Protein AF-A0A376LBD1-F1 (afdb_monomer_lite)

InterPro domains:
  IPR007696 DNA mismatch repair protein MutS, core [PF05192] (2-80)
  IPR036187 DNA mismatch repair protein MutS, core domain superfamily [SSF48334] (2-82)

Sequence (115 aa):
MRDTRVLLERQQTIGALQDFTAELQPVLRQVGDLERILARLALRTARPRDLARMRHAFQQLPELRALLENVDSAPVQALREKNGRVCRAARSAGASNHRHTASAGTRRWCYRTGL

Structure (mmCIF, N/CA/C/O backbone):
data_AF-A0A376LBD1-F1
#
_entry.id   AF-A0A376LBD1-F1
#
loop_
_atom_site.group_PDB
_atom_site.id
_atom_site.type_symbol
_atom_site.label_atom_id
_atom_site.label_alt_id
_atom_site.label_comp_id
_atom_site.label_asym_id
_atom_site.label_entity_id
_atom_site.label_seq_id
_atom_site.pdbx_PDB_ins_code
_atom_site.Cartn_x
_atom_site.Cartn_y
_atom_site.Cartn_z
_atom_site.occupancy
_atom_site.B_iso_or_equiv
_atom_site.auth_seq_id
_atom_site.auth_comp_id
_atom_site.auth_asym_id
_atom_site.auth_atom_id
_atom_site.pdbx_PDB_model_num
ATOM 1 N N . MET A 1 1 ? -12.835 18.653 -4.361 1.00 60.53 1 MET A N 1
ATOM 2 C CA . MET A 1 1 ? -13.652 17.422 -4.472 1.00 60.53 1 MET A CA 1
ATOM 3 C C . MET A 1 1 ? -15.074 17.761 -4.066 1.00 60.53 1 MET A C 1
ATOM 5 O O . MET A 1 1 ? -15.219 18.456 -3.075 1.00 60.53 1 MET A O 1
ATOM 9 N N . ARG A 1 2 ? -16.089 17.337 -4.828 1.00 81.94 2 ARG A N 1
ATOM 10 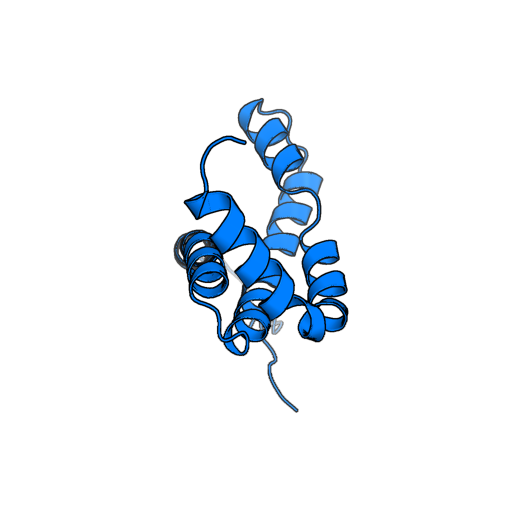C CA . ARG A 1 2 ? -17.513 17.613 -4.536 1.00 81.94 2 ARG A CA 1
ATOM 11 C C . ARG A 1 2 ? -18.290 16.378 -4.058 1.00 81.94 2 ARG A C 1
ATOM 13 O O . ARG A 1 2 ? -19.471 16.486 -3.773 1.00 81.94 2 ARG A O 1
ATOM 20 N N . ASP A 1 3 ? -17.628 15.225 -3.983 1.00 88.50 3 ASP A N 1
ATOM 21 C CA . ASP A 1 3 ? -18.243 13.979 -3.536 1.00 88.50 3 ASP A CA 1
ATOM 22 C C . ASP A 1 3 ? -18.047 13.802 -2.027 1.00 88.50 3 ASP A C 1
ATOM 24 O O . ASP A 1 3 ? -16.940 13.533 -1.547 1.00 88.50 3 ASP A O 1
ATOM 28 N N . THR A 1 4 ? -19.132 13.979 -1.278 1.00 89.31 4 THR A N 1
ATOM 29 C CA . THR A 1 4 ? -19.152 13.866 0.183 1.00 89.31 4 THR A CA 1
ATOM 30 C C . THR A 1 4 ? -18.847 12.446 0.661 1.00 89.31 4 THR A C 1
ATOM 32 O O . THR A 1 4 ? -18.275 12.278 1.736 1.00 89.31 4 THR A O 1
ATOM 35 N N . ARG A 1 5 ? -19.161 11.417 -0.140 1.00 88.81 5 ARG A N 1
ATOM 36 C CA . ARG A 1 5 ? -18.894 10.014 0.217 1.00 88.81 5 ARG A CA 1
ATOM 37 C C . ARG A 1 5 ? -17.395 9.752 0.262 1.00 88.81 5 ARG A C 1
ATOM 39 O O . ARG A 1 5 ? -16.892 9.216 1.243 1.00 88.81 5 ARG A O 1
ATOM 46 N N . VAL A 1 6 ? -16.669 10.238 -0.745 1.00 89.62 6 VAL A N 1
ATOM 47 C CA . VAL A 1 6 ? -15.204 10.116 -0.807 1.00 89.62 6 VAL A CA 1
ATOM 48 C C . VAL A 1 6 ? -14.528 10.864 0.346 1.00 89.62 6 VAL A C 1
ATOM 50 O O . VAL A 1 6 ? -13.501 10.422 0.859 1.00 89.62 6 VAL A O 1
ATOM 53 N N . LEU A 1 7 ? -15.090 11.997 0.778 1.00 90.69 7 LEU A N 1
ATOM 54 C CA . LEU A 1 7 ? -14.573 12.735 1.933 1.00 90.69 7 LEU A CA 1
ATOM 55 C C . LEU A 1 7 ? -14.745 11.949 3.239 1.00 90.69 7 LEU A C 1
ATOM 57 O O . LEU A 1 7 ? -13.798 11.880 4.022 1.00 90.69 7 LEU A O 1
ATOM 61 N N . LEU A 1 8 ? -15.908 11.329 3.446 1.00 90.75 8 LEU A N 1
ATOM 62 C CA . LEU A 1 8 ? -16.174 10.493 4.620 1.00 90.75 8 LEU A CA 1
ATOM 63 C C . LEU A 1 8 ? -15.263 9.261 4.657 1.00 90.75 8 LEU A C 1
ATOM 65 O O . LEU A 1 8 ? -14.632 9.007 5.680 1.00 90.75 8 LEU A O 1
ATOM 69 N N . GLU A 1 9 ? -15.110 8.555 3.533 1.00 90.19 9 GLU A N 1
ATOM 70 C CA . GLU A 1 9 ? -14.206 7.401 3.433 1.00 90.19 9 GLU A CA 1
ATOM 71 C C . GLU A 1 9 ? -12.760 7.779 3.778 1.00 90.19 9 GLU A C 1
ATOM 73 O O . GLU A 1 9 ? -12.068 7.043 4.485 1.00 90.19 9 GLU A O 1
ATOM 78 N N . ARG A 1 10 ? -12.296 8.953 3.329 1.00 90.00 10 ARG A N 1
ATOM 79 C CA . ARG A 1 10 ? -10.958 9.461 3.663 1.00 90.00 10 ARG A CA 1
ATOM 80 C C . ARG A 1 10 ? -10.810 9.755 5.148 1.00 90.00 10 ARG A C 1
ATOM 82 O O . ARG A 1 10 ? -9.798 9.373 5.721 1.00 90.00 10 ARG A O 1
ATOM 89 N N . GLN A 1 11 ? -11.790 10.408 5.770 1.00 90.94 11 GLN A N 1
ATOM 90 C CA . GLN A 1 11 ? -11.742 10.712 7.205 1.00 90.94 11 GLN A CA 1
ATOM 91 C C . GLN A 1 11 ? -11.731 9.432 8.046 1.00 90.94 11 GLN A C 1
ATOM 93 O O . GLN A 1 11 ? -10.898 9.303 8.939 1.00 90.94 11 GLN A O 1
ATOM 98 N N . GLN A 1 12 ? -12.574 8.456 7.701 1.00 89.44 12 GLN A N 1
ATOM 99 C CA . GLN A 1 12 ? -12.599 7.140 8.348 1.00 89.44 12 GLN A CA 1
ATOM 100 C C . GLN A 1 12 ? -11.274 6.390 8.174 1.00 89.44 12 GLN A C 1
ATOM 102 O O . GLN A 1 12 ? -10.772 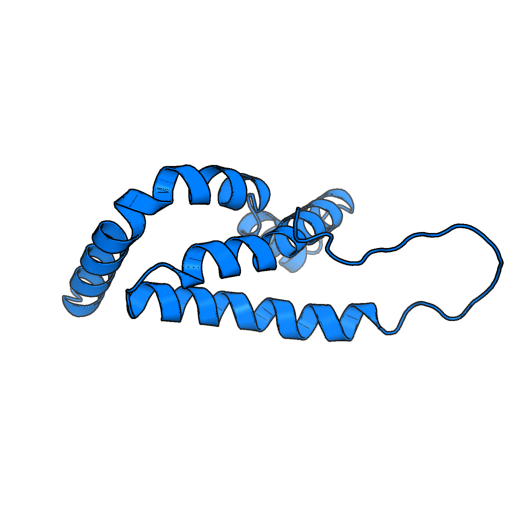5.784 9.116 1.00 89.44 12 GLN A O 1
ATOM 107 N N . THR A 1 13 ? -10.680 6.460 6.980 1.00 90.81 13 THR A N 1
ATOM 108 C CA . THR A 1 13 ? -9.368 5.862 6.698 1.00 90.81 13 THR A CA 1
ATOM 109 C C . THR A 1 13 ? -8.265 6.524 7.522 1.00 90.81 13 THR A C 1
ATOM 111 O O . THR A 1 13 ? -7.436 5.832 8.098 1.00 90.81 13 THR A O 1
ATOM 114 N N . ILE A 1 14 ? -8.252 7.859 7.593 1.00 90.88 14 ILE A N 1
ATOM 115 C CA . ILE A 1 14 ? -7.252 8.610 8.361 1.00 90.88 14 ILE A CA 1
ATOM 116 C C . ILE A 1 14 ? -7.370 8.276 9.847 1.00 90.88 14 ILE A C 1
ATOM 118 O O . ILE A 1 14 ? -6.359 7.941 10.451 1.00 90.88 14 ILE A O 1
ATOM 122 N N . GLY A 1 15 ? -8.579 8.321 10.415 1.00 90.62 15 GLY A N 1
ATOM 123 C CA . GLY A 1 15 ? -8.802 7.995 11.825 1.00 90.62 15 GLY A CA 1
ATOM 124 C C . GLY A 1 15 ? -8.363 6.572 12.166 1.00 90.62 15 GLY A C 1
ATOM 125 O O . GLY A 1 15 ? -7.623 6.375 13.119 1.00 90.62 15 GLY A O 1
ATOM 126 N N . ALA A 1 16 ? -8.723 5.592 11.333 1.00 89.81 16 ALA A N 1
ATOM 127 C CA . ALA A 1 16 ? -8.377 4.193 11.575 1.00 89.81 16 ALA A CA 1
ATOM 128 C C . ALA A 1 16 ? -6.878 3.876 11.422 1.00 89.81 16 ALA A C 1
ATOM 130 O O . ALA A 1 16 ? -6.403 2.904 11.996 1.00 89.81 16 ALA A O 1
ATOM 131 N N . LEU A 1 17 ? -6.124 4.655 10.636 1.00 89.19 17 LEU A N 1
ATOM 132 C CA . LEU A 1 17 ? -4.698 4.410 10.380 1.00 89.19 17 LEU A CA 1
ATOM 133 C C . LEU A 1 17 ? -3.751 5.213 11.284 1.00 89.19 17 LEU A C 1
ATOM 135 O O . LEU A 1 17 ? -2.537 5.003 11.209 1.00 89.19 17 LEU A O 1
ATOM 139 N N . GLN A 1 18 ? -4.262 6.125 12.118 1.00 90.31 18 GLN A N 1
ATOM 140 C CA . GLN A 1 18 ? -3.429 6.970 12.985 1.00 90.31 18 GLN A CA 1
ATOM 141 C C . GLN A 1 18 ? -2.516 6.131 13.886 1.00 90.31 18 GLN A C 1
ATOM 143 O O . GLN A 1 18 ? -1.298 6.316 13.846 1.00 90.31 18 GLN A O 1
ATOM 148 N N . ASP A 1 19 ? -3.075 5.139 14.576 1.00 87.81 19 ASP A N 1
ATOM 149 C CA . ASP A 1 19 ? -2.328 4.304 15.525 1.00 87.81 19 ASP A CA 1
ATOM 150 C C . ASP A 1 19 ? -1.336 3.350 14.837 1.00 87.81 19 ASP A C 1
ATOM 152 O O . ASP A 1 19 ? -0.297 3.006 15.391 1.00 87.81 19 ASP A O 1
ATOM 156 N N . PHE A 1 20 ? -1.591 2.995 13.575 1.00 87.56 20 PHE A N 1
ATOM 157 C CA . PHE A 1 20 ? -0.761 2.069 12.794 1.00 87.56 20 PHE A CA 1
ATOM 158 C C . PHE A 1 20 ? 0.321 2.776 11.965 1.00 87.56 20 PHE A C 1
ATOM 160 O O . PHE A 1 20 ? 1.115 2.131 11.276 1.00 87.56 20 PHE A O 1
ATOM 167 N N . THR A 1 21 ? 0.376 4.112 11.995 1.00 87.69 21 THR A N 1
ATOM 168 C CA . THR A 1 21 ? 1.258 4.898 11.118 1.00 87.69 21 THR A CA 1
ATOM 169 C C . THR A 1 21 ? 2.740 4.587 11.348 1.00 87.69 21 THR A C 1
ATOM 171 O O . THR A 1 21 ? 3.506 4.521 10.382 1.00 87.69 21 THR A O 1
ATOM 174 N N . ALA A 1 22 ? 3.152 4.374 12.601 1.00 89.25 22 ALA A N 1
ATOM 175 C CA . ALA A 1 22 ? 4.542 4.078 12.950 1.00 89.25 22 ALA A CA 1
ATOM 176 C C . ALA A 1 22 ? 5.023 2.736 12.367 1.00 89.25 22 ALA A C 1
ATOM 178 O O . ALA A 1 22 ? 6.160 2.638 11.907 1.00 89.25 22 ALA A O 1
ATOM 179 N N . GLU A 1 23 ? 4.143 1.736 12.325 1.00 88.25 23 GLU A N 1
ATOM 180 C CA . GLU A 1 23 ? 4.427 0.395 11.801 1.00 88.25 23 GLU A CA 1
ATOM 181 C C . GLU A 1 23 ? 4.288 0.331 10.274 1.00 88.25 23 GLU A C 1
ATOM 183 O O . GLU A 1 23 ? 5.072 -0.325 9.589 1.00 88.25 23 GLU A O 1
ATOM 188 N N . LEU A 1 24 ? 3.330 1.070 9.706 1.00 86.69 24 LEU A N 1
ATOM 189 C CA . LEU A 1 24 ? 3.071 1.083 8.265 1.00 86.69 24 LEU A CA 1
ATOM 190 C C . LEU A 1 24 ? 4.115 1.877 7.471 1.00 86.69 24 LEU A C 1
ATOM 192 O O . LEU A 1 24 ? 4.485 1.473 6.366 1.00 86.69 24 LEU A O 1
ATOM 196 N N . GLN A 1 25 ? 4.605 3.004 8.000 1.00 88.31 25 GLN A N 1
ATOM 197 C CA . GLN A 1 25 ? 5.584 3.850 7.306 1.00 88.31 25 GLN A CA 1
ATOM 198 C C . GLN A 1 25 ? 6.843 3.112 6.816 1.00 88.31 25 GLN A C 1
ATOM 200 O O . GLN A 1 25 ? 7.198 3.298 5.645 1.00 88.31 25 GLN A O 1
ATOM 205 N N . PRO A 1 26 ? 7.553 2.309 7.635 1.00 89.00 26 PRO A N 1
ATOM 206 C CA . PRO A 1 26 ? 8.757 1.621 7.175 1.00 89.00 26 PRO A CA 1
ATOM 207 C C . PRO A 1 26 ? 8.455 0.629 6.047 1.00 89.00 26 PRO A C 1
ATOM 209 O O . PRO A 1 26 ? 9.172 0.630 5.047 1.00 89.00 26 PRO A O 1
ATOM 212 N N . VAL A 1 27 ? 7.366 -0.139 6.146 1.00 86.88 27 VAL A N 1
ATOM 213 C CA . VAL A 1 27 ? 6.963 -1.108 5.112 1.00 86.88 27 VAL A CA 1
ATOM 214 C C . VAL A 1 27 ? 6.589 -0.396 3.807 1.00 86.88 27 VAL A C 1
ATOM 216 O O . VAL A 1 27 ? 7.059 -0.770 2.731 1.00 86.88 27 VAL A O 1
ATOM 219 N N . LEU A 1 28 ? 5.820 0.696 3.882 1.00 85.94 28 LEU A N 1
ATOM 220 C CA . LEU A 1 28 ? 5.451 1.502 2.712 1.00 85.94 28 LEU A CA 1
ATOM 221 C C . LEU A 1 28 ? 6.668 2.152 2.037 1.00 85.94 28 LEU A C 1
ATOM 223 O O . LEU A 1 28 ? 6.722 2.234 0.808 1.00 85.94 28 LEU A O 1
ATOM 227 N N . ARG A 1 29 ? 7.690 2.557 2.803 1.00 86.50 29 ARG A N 1
ATOM 228 C CA . ARG A 1 29 ? 8.954 3.055 2.234 1.00 86.50 29 ARG A CA 1
ATOM 229 C C . ARG A 1 29 ? 9.701 1.985 1.437 1.00 86.50 29 ARG A C 1
ATOM 231 O O . ARG A 1 29 ? 10.308 2.325 0.424 1.00 86.50 29 ARG A O 1
ATOM 238 N N . GLN A 1 30 ? 9.644 0.719 1.856 1.00 84.31 30 GLN A N 1
ATOM 239 C CA . GLN A 1 30 ? 10.278 -0.393 1.133 1.00 84.31 30 GLN A CA 1
ATOM 240 C C . GLN A 1 30 ? 9.563 -0.728 -0.186 1.00 84.31 30 GLN A C 1
ATOM 242 O O . GLN A 1 30 ? 10.211 -1.144 -1.148 1.00 84.31 30 GLN A O 1
ATOM 247 N N . VAL A 1 31 ? 8.243 -0.508 -0.266 1.00 84.56 31 VAL A N 1
ATOM 248 C CA . VAL A 1 31 ? 7.488 -0.608 -1.530 1.00 84.56 31 VAL A CA 1
ATOM 249 C C . VAL A 1 31 ? 8.004 0.426 -2.540 1.00 84.56 31 VAL A C 1
ATOM 251 O O . VAL A 1 31 ? 8.195 0.118 -3.718 1.00 84.56 31 VAL A O 1
ATOM 254 N N . GLY A 1 32 ? 8.313 1.634 -2.065 1.00 80.06 32 GLY A N 1
ATOM 255 C CA . GLY A 1 32 ? 8.917 2.689 -2.867 1.00 80.06 32 GLY A CA 1
ATOM 256 C C . GLY A 1 32 ? 8.039 3.149 -4.036 1.00 80.06 32 GLY A C 1
ATOM 257 O O . GLY A 1 32 ? 6.822 2.982 -4.055 1.00 80.06 32 GLY A O 1
ATOM 258 N N . ASP A 1 33 ? 8.679 3.760 -5.031 1.00 83.50 33 ASP A N 1
ATOM 259 C CA . ASP A 1 33 ? 8.001 4.397 -6.162 1.00 83.50 33 ASP A CA 1
ATOM 260 C C . ASP A 1 33 ? 7.700 3.396 -7.293 1.00 83.50 33 ASP A C 1
ATOM 262 O O . ASP A 1 33 ? 8.401 3.323 -8.310 1.00 83.50 33 ASP A O 1
ATOM 266 N N . LEU A 1 34 ? 6.676 2.566 -7.077 1.00 85.50 34 LEU A N 1
ATOM 267 C CA . LEU A 1 34 ? 6.185 1.607 -8.070 1.00 85.50 34 LEU A CA 1
ATOM 268 C C . LEU A 1 34 ? 5.551 2.293 -9.282 1.00 85.50 34 LEU A C 1
ATOM 270 O O . LEU A 1 34 ? 5.685 1.795 -10.399 1.00 85.50 34 LEU A O 1
ATOM 274 N N . GLU A 1 35 ? 4.896 3.435 -9.086 1.00 85.12 35 GLU A N 1
ATOM 275 C CA . GLU A 1 35 ? 4.196 4.152 -10.152 1.00 85.12 35 GLU A CA 1
ATOM 276 C C . GLU A 1 35 ? 5.167 4.591 -11.254 1.00 85.12 35 GLU A C 1
ATOM 278 O O . GLU A 1 35 ? 4.948 4.303 -12.433 1.00 85.12 35 GLU A O 1
ATOM 283 N N . ARG A 1 36 ? 6.322 5.166 -10.889 1.00 87.69 36 ARG A N 1
ATOM 284 C CA . ARG A 1 36 ? 7.350 5.531 -11.878 1.00 87.69 36 ARG A CA 1
ATOM 285 C C . ARG A 1 36 ? 7.980 4.326 -12.559 1.00 87.69 36 ARG A C 1
ATOM 287 O O . ARG A 1 36 ? 8.400 4.438 -13.711 1.00 87.69 36 ARG A O 1
ATOM 294 N N . ILE A 1 37 ? 8.090 3.193 -11.867 1.00 87.44 37 ILE A N 1
ATOM 295 C CA . ILE A 1 37 ? 8.584 1.958 -12.483 1.00 87.44 37 ILE A CA 1
ATOM 296 C C . ILE A 1 37 ? 7.578 1.454 -13.525 1.00 87.44 37 ILE A C 1
ATOM 298 O O . ILE A 1 37 ? 7.983 1.115 -14.636 1.00 87.44 37 ILE A O 1
ATOM 302 N N . LEU A 1 38 ? 6.282 1.447 -13.199 1.00 86.00 38 LEU A N 1
ATOM 303 C CA . LEU A 1 38 ? 5.216 1.056 -14.123 1.00 86.00 38 LEU A CA 1
ATOM 304 C C . LEU A 1 38 ? 5.146 1.994 -15.334 1.00 86.00 38 LEU A C 1
ATOM 306 O O . LEU A 1 38 ? 5.020 1.515 -16.458 1.00 86.00 38 LEU A O 1
ATOM 310 N N . ALA A 1 39 ? 5.334 3.301 -15.138 1.00 89.56 39 ALA A N 1
ATOM 311 C CA . ALA A 1 39 ? 5.426 4.261 -16.236 1.00 89.56 39 ALA A CA 1
ATOM 312 C C . ALA A 1 39 ? 6.607 3.953 -17.176 1.00 89.56 39 ALA A C 1
ATOM 314 O O . ALA A 1 39 ? 6.443 3.908 -18.395 1.00 89.56 39 ALA A O 1
ATOM 315 N N . ARG A 1 40 ? 7.798 3.663 -16.628 1.00 90.44 40 ARG A N 1
ATOM 316 C CA . ARG A 1 40 ? 8.964 3.253 -17.436 1.00 90.44 40 ARG A CA 1
ATOM 317 C C . ARG A 1 40 ? 8.747 1.919 -18.148 1.00 90.44 40 ARG A C 1
ATOM 319 O O . ARG A 1 40 ? 9.218 1.749 -19.270 1.00 90.44 40 ARG A O 1
ATOM 326 N N . LEU A 1 41 ? 8.032 0.984 -17.523 1.00 89.19 41 LEU A N 1
ATOM 327 C CA . LEU A 1 41 ? 7.663 -0.291 -18.137 1.00 89.19 41 LEU A CA 1
ATOM 328 C C . LEU A 1 41 ? 6.733 -0.073 -19.340 1.00 89.19 41 LEU A C 1
ATOM 330 O O . LEU A 1 41 ? 6.981 -0.629 -20.407 1.00 89.19 41 LEU A O 1
ATOM 334 N N . ALA A 1 42 ? 5.710 0.774 -19.188 1.00 89.88 42 ALA A N 1
ATOM 335 C CA . ALA A 1 42 ? 4.771 1.117 -20.255 1.00 89.88 42 ALA A CA 1
ATOM 336 C C . ALA A 1 42 ? 5.476 1.766 -21.457 1.00 89.88 42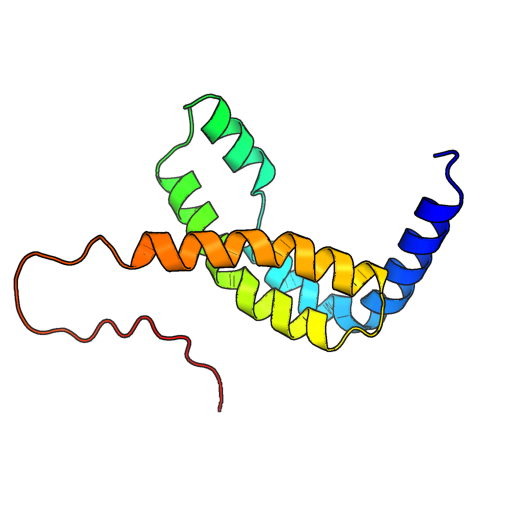 ALA A C 1
ATOM 338 O O . ALA A 1 42 ? 5.161 1.461 -22.604 1.00 89.88 42 ALA A O 1
ATOM 339 N N . LEU A 1 43 ? 6.494 2.590 -21.190 1.00 93.19 43 LEU A N 1
ATOM 340 C CA . LEU A 1 43 ? 7.346 3.206 -22.211 1.00 93.19 43 LEU A CA 1
ATOM 341 C C . LEU A 1 43 ? 8.472 2.288 -22.719 1.00 93.19 43 LEU A C 1
ATOM 343 O O . LEU A 1 43 ? 9.275 2.720 -23.540 1.00 93.19 43 LEU A O 1
ATOM 347 N N . ARG A 1 44 ? 8.568 1.041 -22.235 1.00 88.50 44 ARG A N 1
ATOM 348 C CA . ARG A 1 44 ? 9.637 0.073 -22.561 1.00 88.50 44 ARG A CA 1
ATOM 349 C C . ARG A 1 44 ? 11.064 0.576 -22.278 1.00 88.50 44 ARG A C 1
ATOM 351 O O . ARG A 1 44 ? 12.021 0.088 -22.866 1.00 88.50 44 ARG A O 1
ATOM 358 N N . THR A 1 45 ? 11.223 1.513 -21.344 1.00 91.19 45 THR A N 1
ATOM 359 C CA . THR A 1 45 ? 12.522 2.078 -20.920 1.00 91.19 45 THR A CA 1
ATOM 360 C C . THR A 1 45 ? 12.956 1.608 -19.528 1.00 91.19 45 THR A C 1
ATOM 362 O O . THR A 1 45 ? 13.945 2.096 -18.974 1.00 91.19 45 THR A O 1
ATOM 365 N N . ALA A 1 46 ? 12.218 0.664 -18.936 1.00 87.69 46 ALA A N 1
ATOM 366 C CA . ALA A 1 46 ? 12.531 0.093 -17.633 1.00 87.69 46 ALA A CA 1
ATOM 367 C C . ALA A 1 46 ? 13.911 -0.583 -17.628 1.00 87.69 46 ALA A C 1
ATOM 369 O O . ALA A 1 46 ? 14.225 -1.422 -18.471 1.00 87.69 46 ALA A O 1
ATOM 370 N N . ARG A 1 47 ? 14.735 -0.234 -16.635 1.00 89.94 47 ARG A N 1
ATOM 371 C CA . ARG A 1 47 ? 16.059 -0.839 -16.444 1.00 89.94 47 ARG A CA 1
ATOM 372 C C . ARG A 1 47 ? 15.935 -2.135 -15.628 1.00 89.94 47 ARG A C 1
ATOM 374 O O . ARG A 1 47 ? 15.035 -2.237 -14.797 1.00 89.94 47 ARG A O 1
ATOM 381 N N . PRO A 1 48 ? 16.882 -3.090 -15.723 1.00 86.81 48 PRO A N 1
ATOM 382 C CA . PRO A 1 48 ? 16.870 -4.303 -14.891 1.00 86.81 48 PRO A CA 1
ATOM 383 C C . PRO A 1 48 ? 16.769 -4.026 -13.379 1.00 86.81 48 PRO A C 1
ATOM 385 O O . PRO A 1 48 ? 16.114 -4.759 -12.638 1.00 86.81 48 PRO A O 1
ATOM 388 N N . ARG A 1 49 ? 17.354 -2.912 -12.912 1.00 87.75 49 ARG A N 1
ATOM 389 C CA . ARG A 1 49 ? 17.244 -2.453 -11.518 1.00 87.75 49 ARG A CA 1
ATOM 390 C C . ARG A 1 49 ? 15.820 -2.044 -11.126 1.00 87.75 49 ARG A C 1
ATOM 392 O O . ARG A 1 49 ? 15.442 -2.239 -9.973 1.00 87.75 49 ARG A O 1
ATOM 399 N N . ASP A 1 50 ? 15.039 -1.496 -12.055 1.00 90.31 50 ASP A N 1
ATOM 400 C CA . ASP A 1 50 ? 13.636 -1.149 -11.811 1.00 90.31 50 ASP A CA 1
ATOM 401 C C . ASP A 1 50 ? 12.806 -2.417 -11.558 1.00 90.31 50 ASP A C 1
ATOM 403 O O . ASP A 1 50 ? 12.020 -2.459 -10.615 1.00 90.31 50 ASP A O 1
ATOM 407 N N . LEU A 1 51 ? 13.051 -3.486 -12.325 1.00 86.12 51 LEU A N 1
ATOM 408 C CA . LEU A 1 51 ? 12.409 -4.790 -12.118 1.00 86.12 51 LEU A CA 1
ATOM 409 C C . LEU A 1 51 ? 12.821 -5.428 -10.785 1.00 86.12 51 LEU A C 1
ATOM 411 O O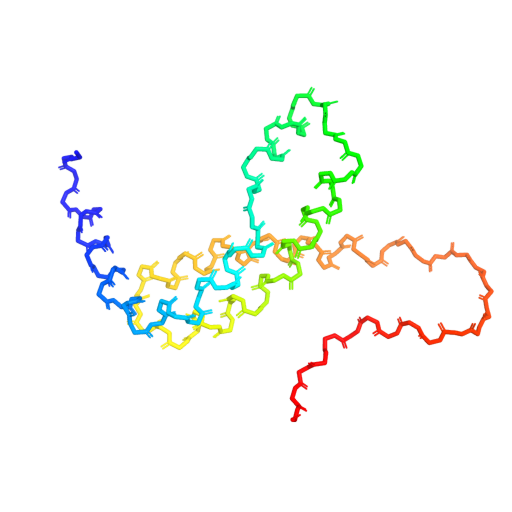 . LEU A 1 51 ? 11.979 -5.970 -10.071 1.00 86.12 51 LEU A O 1
ATOM 415 N N . ALA A 1 52 ? 14.100 -5.326 -10.410 1.00 88.94 52 ALA A N 1
ATOM 416 C CA . ALA A 1 52 ? 14.566 -5.792 -9.106 1.00 88.94 52 ALA A CA 1
ATOM 417 C C . ALA A 1 52 ? 13.872 -5.039 -7.958 1.00 88.94 52 ALA A C 1
ATOM 419 O O . ALA A 1 52 ? 13.429 -5.664 -6.996 1.00 88.94 52 ALA A O 1
ATOM 420 N N . ARG A 1 53 ? 13.717 -3.714 -8.080 1.00 87.25 53 ARG A N 1
ATOM 421 C CA . ARG A 1 53 ? 12.993 -2.889 -7.103 1.00 87.25 53 ARG A CA 1
ATOM 422 C C . ARG A 1 53 ? 11.503 -3.234 -7.058 1.00 87.25 53 ARG A C 1
ATOM 424 O O . ARG A 1 53 ? 10.968 -3.372 -5.966 1.00 87.25 53 ARG A O 1
ATOM 431 N N . MET A 1 54 ? 10.859 -3.459 -8.204 1.00 88.19 54 MET A N 1
ATOM 432 C CA . MET A 1 54 ? 9.469 -3.928 -8.258 1.00 88.19 54 MET A CA 1
ATOM 433 C C . MET A 1 54 ? 9.303 -5.280 -7.547 1.00 88.19 54 MET A C 1
ATOM 435 O O . MET A 1 54 ? 8.38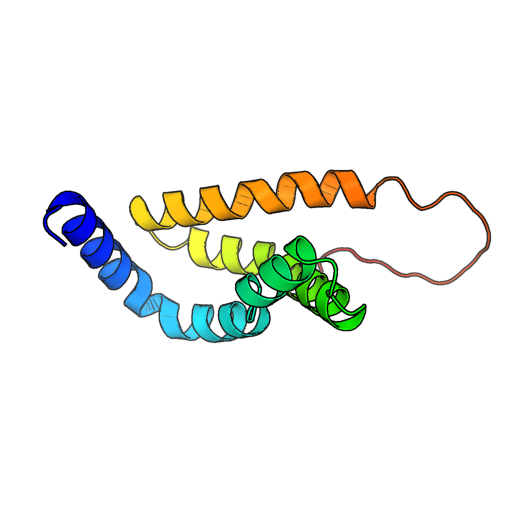3 -5.453 -6.751 1.00 88.19 54 MET A O 1
ATOM 439 N N . ARG A 1 55 ? 10.224 -6.225 -7.769 1.00 86.38 55 ARG A N 1
ATOM 440 C CA . ARG A 1 55 ? 10.235 -7.510 -7.054 1.00 86.38 55 ARG A CA 1
ATOM 441 C C . ARG A 1 55 ? 10.364 -7.313 -5.543 1.00 86.38 55 ARG A C 1
ATOM 443 O O . ARG A 1 55 ? 9.619 -7.944 -4.801 1.00 86.38 55 ARG A O 1
ATOM 450 N N . HIS A 1 56 ? 11.282 -6.456 -5.092 1.00 86.62 56 HIS A N 1
ATOM 451 C CA . HIS A 1 56 ? 11.444 -6.153 -3.666 1.00 86.62 56 HIS A CA 1
ATOM 452 C C . HIS A 1 56 ? 10.179 -5.540 -3.065 1.00 86.62 56 HIS A C 1
ATOM 454 O O . HIS A 1 56 ? 9.737 -5.992 -2.014 1.00 86.62 56 HIS A O 1
ATOM 460 N N . ALA A 1 57 ? 9.541 -4.607 -3.769 1.00 87.81 57 ALA A N 1
ATOM 461 C CA . ALA A 1 57 ? 8.279 -4.012 -3.353 1.00 87.81 57 ALA A CA 1
ATOM 462 C C . ALA A 1 57 ? 7.162 -5.060 -3.203 1.00 87.81 57 ALA A C 1
ATOM 464 O O . ALA A 1 57 ? 6.452 -5.082 -2.200 1.00 87.81 57 ALA A O 1
ATOM 465 N N . PHE A 1 58 ? 7.047 -5.994 -4.154 1.00 85.56 58 PHE A N 1
ATOM 466 C CA . PHE A 1 58 ? 6.067 -7.082 -4.075 1.00 85.56 58 PHE A CA 1
ATOM 467 C C . PHE A 1 58 ? 6.326 -8.068 -2.932 1.00 85.56 58 PHE A C 1
ATOM 469 O O . PHE A 1 58 ? 5.376 -8.672 -2.435 1.00 85.56 58 PHE A O 1
ATOM 476 N N . GLN A 1 59 ? 7.574 -8.212 -2.479 1.00 86.88 59 GLN A N 1
ATOM 477 C CA . GLN A 1 59 ? 7.906 -9.033 -1.309 1.00 86.88 59 GLN A CA 1
ATOM 478 C C . GLN A 1 59 ? 7.394 -8.431 0.005 1.00 86.88 59 GLN A C 1
ATOM 480 O O . GLN A 1 59 ? 7.191 -9.186 0.947 1.00 86.88 59 GLN A O 1
ATOM 485 N N . GLN A 1 60 ? 7.140 -7.118 0.055 1.00 87.00 60 GLN A N 1
ATOM 486 C CA . GLN A 1 60 ? 6.622 -6.433 1.249 1.00 87.00 60 GLN A CA 1
ATOM 487 C C . GLN A 1 60 ? 5.091 -6.483 1.344 1.00 87.00 60 GLN A C 1
ATOM 489 O O . GLN A 1 60 ? 4.514 -6.223 2.396 1.00 87.00 60 GLN A O 1
ATOM 494 N N . LEU A 1 61 ? 4.399 -6.827 0.251 1.00 85.69 61 LEU A N 1
ATOM 495 C CA . LEU A 1 61 ? 2.934 -6.861 0.222 1.00 85.69 61 LEU A CA 1
ATOM 496 C C . LEU A 1 61 ? 2.305 -7.837 1.234 1.00 85.69 61 LEU A C 1
ATOM 498 O O . LEU A 1 61 ? 1.267 -7.483 1.789 1.00 85.69 61 LEU A O 1
ATOM 502 N N . PRO A 1 62 ? 2.847 -9.045 1.496 1.00 86.75 62 PRO A N 1
ATOM 503 C CA . PRO A 1 62 ? 2.302 -9.929 2.526 1.00 86.75 62 PRO A CA 1
ATOM 504 C C . PRO A 1 62 ? 2.359 -9.315 3.927 1.00 86.75 62 PRO A C 1
ATOM 506 O O . PRO A 1 62 ? 1.374 -9.391 4.652 1.00 86.75 62 PRO A O 1
ATOM 509 N N . GLU A 1 63 ? 3.474 -8.671 4.273 1.00 86.31 63 GLU A N 1
ATOM 510 C CA . GLU A 1 63 ? 3.663 -7.993 5.559 1.00 86.31 63 GLU A CA 1
ATOM 511 C C . GLU A 1 63 ? 2.720 -6.795 5.693 1.00 86.31 63 GLU A C 1
ATOM 513 O O . GLU A 1 63 ? 1.972 -6.698 6.662 1.00 86.31 63 GLU A O 1
ATOM 518 N N . LEU A 1 64 ? 2.636 -5.958 4.653 1.00 86.75 64 LEU A N 1
ATOM 519 C CA . LEU A 1 64 ? 1.677 -4.854 4.599 1.00 86.75 64 LEU A CA 1
ATOM 520 C C . LEU A 1 64 ? 0.231 -5.342 4.782 1.00 86.75 64 LEU A C 1
ATOM 522 O O . LEU A 1 64 ? -0.567 -4.702 5.460 1.00 86.75 64 LEU A O 1
ATOM 526 N N . ARG A 1 65 ? -0.127 -6.487 4.189 1.00 86.56 65 ARG A N 1
ATOM 527 C CA . ARG A 1 65 ? -1.469 -7.069 4.329 1.00 86.56 65 ARG A CA 1
ATOM 528 C C . ARG A 1 65 ? -1.754 -7.602 5.728 1.00 86.56 65 ARG A C 1
ATOM 530 O O . ARG A 1 65 ? -2.925 -7.580 6.099 1.00 86.56 65 ARG A O 1
ATOM 537 N N . ALA A 1 66 ? -0.741 -8.093 6.438 1.00 87.25 66 ALA A N 1
ATOM 538 C CA . ALA A 1 66 ? -0.873 -8.546 7.818 1.00 87.25 66 ALA A CA 1
ATOM 539 C C . ALA A 1 66 ? -1.080 -7.354 8.762 1.00 87.25 66 ALA A C 1
ATOM 541 O O . ALA A 1 66 ? -1.997 -7.374 9.573 1.00 87.25 66 ALA A O 1
ATOM 542 N N . LEU A 1 67 ? -0.316 -6.270 8.583 1.00 86.94 67 LEU A N 1
ATOM 543 C CA . LEU A 1 67 ? -0.491 -5.038 9.364 1.00 86.94 67 LEU A CA 1
ATOM 544 C C . LEU A 1 67 ? -1.885 -4.424 9.165 1.00 86.94 67 LEU A C 1
ATOM 546 O O . LEU A 1 67 ? -2.542 -4.034 10.123 1.00 86.94 67 LEU A O 1
ATOM 550 N N . LEU A 1 68 ? -2.374 -4.399 7.922 1.00 86.56 68 LEU A N 1
ATOM 551 C CA . LEU A 1 68 ? -3.705 -3.877 7.594 1.00 86.56 68 LEU A CA 1
ATOM 552 C C . LEU A 1 68 ? -4.862 -4.812 7.992 1.00 86.56 68 LEU A C 1
ATOM 554 O O . LEU A 1 68 ? -6.020 -4.428 7.856 1.00 86.56 68 LEU A O 1
ATOM 558 N N . GLU A 1 69 ? -4.592 -6.040 8.437 1.00 87.62 69 GLU A N 1
ATOM 559 C CA . GLU A 1 69 ? -5.638 -6.960 8.907 1.00 87.62 69 GLU A CA 1
ATOM 560 C C . GLU A 1 69 ? -6.224 -6.518 10.247 1.00 87.62 69 GLU A C 1
ATOM 562 O O . GLU A 1 69 ? -7.427 -6.631 10.450 1.00 87.62 69 GLU A O 1
ATOM 567 N N . ASN A 1 70 ? -5.389 -5.930 11.103 1.00 85.19 70 ASN A N 1
ATOM 568 C CA . ASN A 1 70 ? -5.774 -5.459 12.433 1.00 85.19 70 ASN A CA 1
ATOM 569 C C . ASN A 1 70 ? -6.483 -4.095 12.415 1.00 85.19 70 ASN A C 1
ATOM 571 O O . ASN A 1 70 ? -6.891 -3.599 13.461 1.00 85.19 70 ASN A O 1
ATOM 575 N N . VAL A 1 71 ? -6.620 -3.475 11.239 1.00 86.19 71 VAL A N 1
ATOM 576 C CA . VAL A 1 71 ? -7.281 -2.178 11.087 1.00 86.19 71 VAL A CA 1
ATOM 577 C C . VAL A 1 71 ? -8.763 -2.399 10.803 1.00 86.19 71 VAL A C 1
ATOM 579 O O . VAL A 1 71 ? -9.152 -2.764 9.687 1.00 86.19 71 VAL A O 1
ATOM 582 N N . ASP A 1 72 ? -9.596 -2.151 11.811 1.00 83.00 72 ASP A N 1
ATOM 583 C CA . ASP A 1 72 ? -11.049 -2.285 11.709 1.00 83.00 72 ASP A CA 1
ATOM 584 C C . ASP A 1 72 ? -11.675 -1.069 11.007 1.00 83.00 72 ASP A C 1
ATOM 586 O O . ASP A 1 72 ? -12.141 -0.106 11.614 1.00 83.00 72 ASP A O 1
ATOM 590 N N . SER A 1 73 ? -11.589 -1.061 9.676 1.00 86.31 73 SER A N 1
ATOM 591 C CA . SER A 1 73 ? -12.159 -0.010 8.835 1.00 86.31 73 SER A CA 1
ATOM 592 C C . SER A 1 73 ? -12.486 -0.548 7.448 1.00 86.31 73 SER A C 1
ATOM 594 O O . SER A 1 73 ? -11.606 -1.009 6.716 1.00 86.31 73 SER A O 1
ATOM 596 N N . ALA A 1 74 ? -13.759 -0.467 7.051 1.00 86.88 74 ALA A N 1
ATOM 597 C CA . ALA A 1 74 ? -14.222 -0.964 5.754 1.00 86.88 74 ALA A CA 1
ATOM 598 C C . ALA A 1 74 ? -13.480 -0.326 4.552 1.00 86.88 74 ALA A C 1
ATOM 600 O O . ALA A 1 74 ? -13.043 -1.072 3.668 1.00 86.88 74 ALA A O 1
ATOM 601 N N . PRO A 1 75 ? -13.235 1.003 4.511 1.00 87.31 75 PRO A N 1
ATOM 602 C CA . PRO A 1 75 ? -12.383 1.618 3.490 1.00 87.31 75 PRO A CA 1
ATOM 603 C C . PRO A 1 75 ? -10.959 1.040 3.432 1.00 87.31 75 PRO A C 1
ATOM 605 O O . PRO A 1 75 ? -10.412 0.837 2.344 1.00 87.31 75 PRO A O 1
ATOM 608 N N . VAL A 1 76 ? -10.358 0.734 4.586 1.00 85.75 76 VAL A N 1
ATOM 609 C CA . VAL A 1 76 ? -9.000 0.170 4.669 1.00 85.75 76 VAL A CA 1
ATOM 610 C C . VAL A 1 76 ? -8.974 -1.273 4.168 1.00 85.75 76 VAL A C 1
ATOM 612 O O . VAL A 1 76 ? -8.092 -1.634 3.382 1.00 85.75 76 VAL A O 1
ATOM 615 N N . GLN A 1 77 ? -9.971 -2.086 4.526 1.00 87.81 77 GLN A N 1
ATOM 616 C CA . GLN A 1 77 ? -10.093 -3.452 4.010 1.00 87.81 77 GLN A CA 1
ATOM 617 C C . GLN A 1 77 ? -10.299 -3.468 2.488 1.00 87.81 77 GLN A C 1
ATOM 619 O O . GLN A 1 77 ? -9.640 -4.238 1.786 1.00 87.81 77 GLN A O 1
ATOM 624 N N . ALA A 1 78 ? -11.087 -2.537 1.939 1.00 86.88 78 ALA A N 1
ATOM 625 C CA . ALA A 1 78 ? -11.232 -2.380 0.491 1.00 86.88 78 ALA A CA 1
ATOM 626 C C . ALA A 1 78 ? -9.897 -2.028 -0.206 1.00 86.88 78 ALA A C 1
ATOM 628 O O . ALA A 1 78 ? -9.610 -2.507 -1.309 1.00 86.88 78 ALA A O 1
ATOM 629 N N . LEU A 1 79 ? -9.040 -1.215 0.427 1.00 85.00 79 LEU A N 1
ATOM 630 C CA . LEU A 1 79 ? -7.687 -0.933 -0.072 1.00 85.00 79 LEU A CA 1
ATOM 631 C C . LEU A 1 79 ? -6.778 -2.169 0.013 1.00 85.00 79 LEU A C 1
ATOM 633 O O . LEU A 1 79 ? -6.036 -2.456 -0.934 1.00 85.00 79 LEU A O 1
ATOM 637 N N . ARG A 1 80 ? -6.855 -2.939 1.102 1.00 85.69 80 ARG A N 1
ATOM 638 C CA . ARG A 1 80 ? -6.117 -4.200 1.279 1.00 85.69 80 ARG A CA 1
ATOM 639 C C . ARG A 1 80 ? -6.489 -5.224 0.201 1.00 85.69 80 ARG A C 1
ATOM 641 O O . ARG A 1 80 ? -5.603 -5.855 -0.382 1.00 85.69 80 ARG A O 1
ATOM 648 N N . GLU A 1 81 ? -7.770 -5.352 -0.129 1.00 84.50 81 GLU A N 1
ATOM 649 C CA . GLU A 1 81 ? -8.261 -6.253 -1.177 1.00 84.50 81 GLU A CA 1
ATOM 650 C C . GLU A 1 81 ? -7.771 -5.868 -2.576 1.00 84.50 81 GLU A C 1
ATOM 652 O O . GLU A 1 81 ? -7.309 -6.737 -3.328 1.00 84.50 81 GLU A O 1
ATOM 657 N N . LYS A 1 82 ? -7.798 -4.570 -2.917 1.00 81.44 82 LYS A N 1
ATOM 658 C CA . LYS A 1 82 ? -7.258 -4.058 -4.190 1.00 81.44 82 LYS A CA 1
ATOM 659 C C . LYS A 1 82 ? -5.789 -4.449 -4.370 1.00 81.44 82 LYS A C 1
ATOM 661 O O . LYS A 1 82 ? -5.419 -4.952 -5.432 1.00 81.44 82 LYS A O 1
ATOM 666 N N . ASN A 1 83 ? -4.980 -4.315 -3.317 1.00 71.94 83 ASN A N 1
ATOM 667 C CA . ASN A 1 83 ? -3.574 -4.736 -3.313 1.00 71.94 83 ASN A CA 1
ATOM 668 C C . ASN A 1 83 ? -3.410 -6.270 -3.389 1.00 71.94 83 ASN A C 1
ATOM 670 O O . ASN A 1 83 ? -2.483 -6.779 -4.022 1.00 71.94 83 ASN A O 1
ATOM 674 N N . GLY A 1 84 ? -4.340 -7.038 -2.812 1.00 64.06 84 GLY A N 1
ATOM 675 C CA . GLY A 1 84 ? -4.322 -8.505 -2.819 1.00 64.06 84 GLY A CA 1
ATOM 676 C C . GLY A 1 84 ? -4.481 -9.157 -4.202 1.00 64.06 84 GLY A C 1
ATOM 677 O O . GLY A 1 84 ? -4.002 -10.280 -4.402 1.00 64.06 84 GLY A O 1
ATOM 678 N N . ARG A 1 85 ? -5.100 -8.475 -5.180 1.00 59.91 85 ARG A N 1
ATOM 679 C CA . ARG A 1 85 ? -5.250 -8.992 -6.560 1.00 59.91 85 ARG A CA 1
ATOM 680 C C . ARG A 1 85 ? -3.895 -9.187 -7.255 1.00 59.91 85 ARG A C 1
ATOM 682 O O . ARG A 1 85 ? -3.732 -10.158 -7.991 1.00 59.91 85 ARG A O 1
ATOM 689 N N . VAL A 1 86 ? -2.901 -8.350 -6.946 1.00 58.12 86 VAL A N 1
ATOM 690 C CA . VAL A 1 86 ? -1.546 -8.412 -7.529 1.00 58.12 86 VAL A CA 1
ATOM 691 C C . VAL A 1 86 ? -0.764 -9.641 -7.035 1.00 58.12 86 VAL A C 1
ATOM 693 O O . VAL A 1 86 ? -0.119 -10.331 -7.825 1.00 58.12 86 VAL A O 1
ATOM 696 N N . CYS A 1 87 ? -0.876 -10.006 -5.751 1.00 50.44 87 CYS A N 1
ATOM 697 C CA . CYS A 1 87 ? -0.165 -11.167 -5.189 1.00 50.44 87 CYS A CA 1
ATOM 698 C C . CYS A 1 87 ? -0.656 -12.521 -5.723 1.00 50.44 87 CYS A C 1
ATOM 700 O O . CYS A 1 87 ? 0.106 -13.491 -5.735 1.00 50.44 87 CYS A O 1
ATOM 702 N N . ARG A 1 88 ? -1.931 -12.631 -6.124 1.00 52.88 88 ARG A N 1
ATOM 703 C CA . ARG A 1 88 ? -2.457 -13.883 -6.696 1.00 52.88 88 ARG A CA 1
ATOM 704 C C . ARG A 1 88 ? -1.794 -14.187 -8.044 1.00 52.88 88 ARG A C 1
ATOM 706 O O . ARG A 1 88 ? -1.389 -15.322 -8.258 1.00 52.88 88 ARG A O 1
ATOM 713 N N . ALA A 1 89 ? -1.588 -13.162 -8.871 1.00 49.31 89 ALA A N 1
ATOM 714 C CA . ALA A 1 89 ? -0.923 -13.278 -10.169 1.00 49.31 89 ALA A CA 1
ATOM 715 C C . ALA A 1 89 ? 0.587 -13.582 -10.060 1.00 49.31 89 ALA A C 1
ATOM 717 O O . ALA A 1 89 ? 1.128 -14.336 -10.868 1.00 49.31 89 ALA A O 1
ATOM 718 N N . ALA A 1 90 ? 1.278 -13.053 -9.043 1.00 48.97 90 ALA A N 1
ATOM 719 C CA . ALA A 1 90 ? 2.709 -13.313 -8.853 1.00 48.97 90 ALA A CA 1
ATOM 720 C C . ALA A 1 90 ? 3.010 -14.758 -8.401 1.00 48.97 90 ALA A C 1
ATOM 722 O O . ALA A 1 90 ? 4.017 -15.335 -8.812 1.00 48.97 90 ALA A O 1
ATOM 723 N N . ARG A 1 91 ? 2.125 -15.376 -7.599 1.00 50.88 91 ARG A N 1
ATOM 724 C CA . ARG A 1 91 ? 2.289 -16.773 -7.147 1.00 50.88 91 ARG A CA 1
ATOM 725 C C . ARG A 1 91 ? 2.185 -17.792 -8.285 1.00 50.88 91 ARG A C 1
ATOM 727 O O . ARG A 1 91 ? 2.885 -18.796 -8.241 1.00 50.88 91 ARG A O 1
ATOM 734 N N . SER A 1 92 ? 1.388 -17.521 -9.319 1.00 47.25 92 SER A N 1
ATOM 735 C CA . SER A 1 92 ? 1.309 -18.379 -10.511 1.00 47.25 92 SER A CA 1
ATOM 736 C C . SER A 1 92 ? 2.485 -18.195 -11.478 1.00 47.25 92 SER A C 1
ATOM 738 O O . SER A 1 92 ? 2.823 -19.128 -12.196 1.00 47.25 92 SER A O 1
ATOM 740 N N . ALA A 1 93 ? 3.139 -17.027 -11.488 1.00 49.69 93 ALA A N 1
ATOM 741 C CA . ALA A 1 93 ? 4.263 -16.743 -12.389 1.00 49.69 93 ALA A CA 1
ATOM 742 C C . ALA A 1 93 ? 5.613 -17.312 -11.901 1.00 49.69 93 ALA A C 1
ATOM 744 O O . ALA A 1 93 ? 6.510 -17.544 -12.705 1.00 49.69 93 ALA A O 1
ATOM 745 N N . GLY A 1 94 ? 5.770 -17.556 -10.594 1.00 46.94 94 GLY A N 1
ATOM 746 C CA . GLY A 1 94 ? 6.992 -18.128 -10.009 1.00 46.94 94 GLY A CA 1
ATOM 747 C C . GLY A 1 94 ? 7.094 -19.659 -10.063 1.00 46.94 94 GLY A C 1
ATOM 748 O O . GLY A 1 94 ? 8.142 -20.200 -9.725 1.00 46.94 94 GLY A O 1
ATOM 749 N N . ALA A 1 95 ? 6.036 -20.366 -10.474 1.00 48.16 95 ALA A N 1
ATOM 750 C CA . ALA A 1 95 ? 5.985 -21.832 -10.447 1.00 48.16 95 ALA A CA 1
ATOM 751 C C . ALA A 1 95 ? 6.493 -22.510 -11.737 1.00 48.16 95 ALA A C 1
ATOM 753 O O . ALA A 1 95 ? 6.640 -23.729 -11.770 1.00 48.16 95 ALA A O 1
ATOM 754 N N . SER A 1 96 ? 6.770 -21.751 -12.802 1.00 45.03 96 SER A N 1
ATOM 755 C CA . SER A 1 96 ? 7.026 -22.298 -14.144 1.00 45.03 96 SER A CA 1
ATOM 756 C C . SER A 1 96 ? 8.477 -22.222 -14.631 1.00 45.03 96 SER A C 1
ATOM 758 O O . SER A 1 96 ? 8.745 -22.689 -15.734 1.00 45.03 96 SER A O 1
ATOM 760 N N . ASN A 1 97 ? 9.436 -21.724 -13.838 1.00 47.34 97 ASN A N 1
ATOM 761 C CA . ASN A 1 97 ? 10.831 -21.603 -14.289 1.00 47.34 97 ASN A CA 1
ATOM 762 C C . ASN A 1 97 ? 11.865 -22.296 -13.388 1.00 47.34 97 ASN A C 1
ATOM 764 O O . ASN A 1 97 ? 12.841 -21.678 -12.980 1.00 47.34 97 ASN A O 1
ATOM 768 N N . HIS A 1 98 ? 11.671 -23.585 -13.094 1.00 43.91 98 HIS A N 1
ATOM 769 C CA . HIS A 1 98 ? 12.742 -24.461 -12.598 1.00 43.91 98 HIS A CA 1
ATOM 770 C C . HIS A 1 98 ? 12.594 -25.883 -13.156 1.00 43.91 98 HIS A C 1
ATOM 772 O O . HIS A 1 98 ? 12.250 -26.830 -12.455 1.00 43.91 98 HIS A O 1
ATOM 778 N N . ARG A 1 99 ? 12.899 -26.042 -14.444 1.00 40.44 99 ARG A N 1
ATOM 779 C CA . ARG A 1 99 ? 13.405 -27.305 -14.988 1.00 40.44 99 ARG A CA 1
ATOM 780 C C . ARG A 1 99 ? 14.658 -26.984 -15.784 1.00 40.44 99 ARG A C 1
ATOM 782 O O . ARG A 1 99 ? 14.554 -26.632 -16.945 1.00 40.44 99 ARG A O 1
ATOM 789 N N . HIS A 1 100 ? 15.808 -27.013 -15.115 1.00 36.88 100 HIS A N 1
ATOM 790 C CA . HIS A 1 100 ? 16.997 -27.724 -15.586 1.00 36.88 100 HIS A CA 1
ATOM 791 C C . HIS A 1 100 ? 18.157 -27.580 -14.581 1.00 36.88 100 HIS A C 1
ATOM 793 O O . HIS A 1 100 ? 18.650 -26.491 -14.315 1.00 36.88 100 HIS A O 1
ATOM 799 N N . THR A 1 101 ? 18.535 -28.751 -14.057 1.00 43.84 101 THR A N 1
ATOM 800 C CA . THR A 1 101 ? 19.865 -29.218 -13.623 1.00 43.84 101 THR A CA 1
ATOM 801 C C . THR A 1 101 ? 20.568 -28.628 -12.390 1.00 43.84 101 THR A C 1
ATOM 803 O O . THR A 1 101 ? 20.887 -27.449 -12.328 1.00 43.84 101 THR A O 1
ATOM 806 N N . ALA A 1 102 ? 20.965 -29.582 -11.533 1.00 33.25 102 ALA A N 1
ATOM 807 C CA . ALA A 1 102 ? 22.152 -29.624 -10.670 1.00 33.25 102 ALA A CA 1
ATOM 808 C C . ALA A 1 102 ? 22.027 -29.145 -9.206 1.00 33.25 102 ALA A C 1
ATOM 810 O O . ALA A 1 102 ? 22.065 -27.965 -8.882 1.00 33.25 102 ALA A O 1
ATOM 811 N N . SER A 1 103 ? 21.906 -30.162 -8.343 1.00 37.59 103 SER A N 1
ATOM 812 C CA . SER A 1 103 ? 22.663 -30.416 -7.105 1.00 37.59 103 SER A CA 1
ATOM 813 C C . SER A 1 103 ? 22.991 -29.269 -6.140 1.00 37.59 103 SER A C 1
ATOM 815 O O . SER A 1 103 ? 23.760 -28.369 -6.452 1.00 37.59 103 SER A O 1
ATOM 817 N N . ALA A 1 104 ? 22.561 -29.500 -4.893 1.00 41.84 104 ALA A N 1
ATOM 818 C CA . ALA A 1 104 ? 23.164 -29.049 -3.637 1.00 41.84 104 ALA A CA 1
ATOM 819 C C . ALA A 1 104 ? 23.232 -27.531 -3.396 1.00 41.84 104 ALA A C 1
ATOM 821 O O . ALA A 1 104 ? 24.066 -26.812 -3.932 1.00 41.84 104 ALA A O 1
ATOM 822 N N . GLY A 1 105 ? 22.394 -27.056 -2.471 1.00 36.50 105 GLY A N 1
ATOM 823 C CA . GLY A 1 105 ? 22.519 -25.705 -1.924 1.00 36.50 105 GLY A CA 1
ATOM 824 C C . GLY A 1 105 ? 21.177 -25.047 -1.667 1.00 36.50 105 GLY A C 1
ATOM 825 O O . GLY A 1 105 ? 20.771 -24.136 -2.380 1.00 36.50 105 GLY A O 1
ATOM 826 N N . THR A 1 106 ? 20.492 -25.544 -0.643 1.00 47.25 106 THR A N 1
ATOM 827 C CA . THR A 1 106 ? 19.417 -24.921 0.136 1.00 47.25 106 THR A CA 1
ATOM 828 C C . THR A 1 106 ? 19.217 -23.418 -0.129 1.00 47.25 106 THR A C 1
ATOM 830 O O . THR A 1 106 ? 19.773 -22.571 0.564 1.00 47.25 106 THR A O 1
ATOM 833 N N . ARG A 1 107 ? 18.355 -23.053 -1.087 1.00 36.16 107 ARG A N 1
ATOM 834 C CA . ARG A 1 107 ? 17.748 -21.710 -1.150 1.00 36.16 107 ARG A CA 1
ATOM 835 C C . ARG A 1 107 ? 16.257 -21.830 -0.912 1.00 36.16 107 ARG A C 1
ATOM 837 O O . ARG A 1 107 ? 15.427 -21.793 -1.813 1.00 36.16 107 ARG A O 1
ATOM 844 N N . ARG A 1 108 ? 15.958 -21.999 0.371 1.00 36.34 108 ARG A N 1
ATOM 845 C CA . ARG A 1 108 ? 14.635 -21.954 0.976 1.00 36.34 108 ARG A CA 1
ATOM 846 C C . ARG A 1 108 ? 14.113 -20.513 0.909 1.00 36.34 108 ARG A C 1
ATOM 848 O O . ARG A 1 108 ? 14.273 -19.750 1.852 1.00 36.34 108 ARG A O 1
ATOM 855 N N . TRP A 1 109 ? 13.501 -20.129 -0.211 1.00 36.94 109 TRP A N 1
ATOM 856 C CA . TRP A 1 109 ? 12.630 -18.950 -0.274 1.00 36.94 109 TRP A CA 1
ATOM 857 C C . TRP A 1 109 ? 11.254 -19.340 0.262 1.00 36.94 109 TRP A C 1
ATOM 859 O O . TRP A 1 109 ? 10.308 -19.566 -0.484 1.00 36.94 109 TRP A O 1
ATOM 869 N N . CYS A 1 110 ? 11.177 -19.482 1.580 1.00 37.16 110 CYS A N 1
ATOM 870 C CA . CYS A 1 110 ? 9.929 -19.664 2.298 1.00 37.16 110 CYS A CA 1
ATOM 871 C C . CYS A 1 110 ? 9.992 -18.719 3.495 1.00 37.16 110 CYS A C 1
ATOM 873 O O . CYS A 1 110 ? 10.741 -18.961 4.438 1.00 37.16 110 CYS A O 1
ATOM 875 N N . TYR A 1 111 ? 9.310 -17.586 3.341 1.00 40.06 111 TYR A N 1
ATOM 876 C CA . TYR A 1 111 ? 8.734 -16.723 4.376 1.00 40.06 111 TYR A CA 1
ATOM 877 C C . TYR A 1 111 ? 8.967 -17.275 5.793 1.00 40.06 111 TYR A C 1
ATOM 879 O O . TYR A 1 111 ? 8.253 -18.159 6.260 1.00 40.06 111 TYR A O 1
ATOM 887 N N . ARG A 1 112 ? 10.016 -16.779 6.455 1.00 35.69 112 ARG A N 1
ATOM 888 C CA . ARG A 1 112 ? 10.279 -17.050 7.868 1.00 35.69 112 ARG A CA 1
ATOM 889 C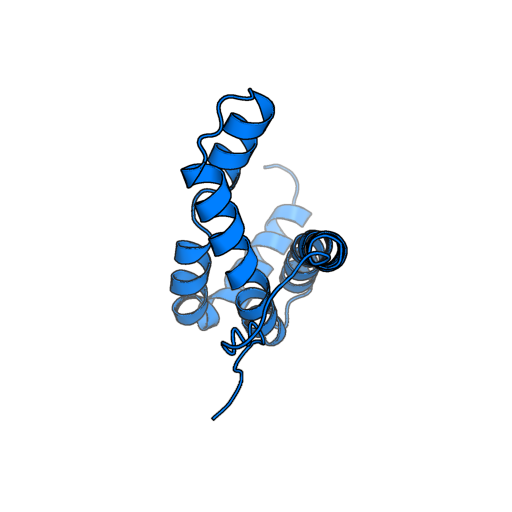 C . ARG A 1 112 ? 9.458 -16.058 8.684 1.00 35.69 112 ARG A C 1
ATOM 891 O O . ARG A 1 112 ? 9.937 -14.987 9.028 1.00 35.69 112 ARG A O 1
ATOM 898 N N . THR A 1 113 ? 8.205 -16.416 8.927 1.00 43.09 113 THR A N 1
ATOM 899 C CA . THR A 1 113 ? 7.398 -15.902 10.036 1.00 43.09 113 THR A CA 1
ATOM 900 C C . THR A 1 113 ? 7.756 -16.658 11.314 1.00 43.09 113 THR A C 1
ATOM 902 O O . THR A 1 113 ? 7.773 -17.887 11.294 1.00 43.09 113 THR A O 1
ATOM 905 N N . GLY A 1 114 ? 7.973 -15.914 12.401 1.00 41.78 114 GLY A N 1
ATOM 906 C CA . GLY A 1 114 ? 7.692 -16.345 13.775 1.00 41.78 114 GLY A CA 1
ATOM 907 C C . GLY A 1 114 ? 8.790 -17.114 14.509 1.00 41.78 114 GLY A C 1
ATOM 908 O O . GLY A 1 114 ? 8.871 -18.335 14.391 1.00 41.78 114 GLY A O 1
ATOM 909 N N . LEU A 1 115 ? 9.596 -16.387 15.287 1.00 32.66 115 LEU A N 1
ATOM 910 C CA . LEU A 1 115 ? 9.756 -16.521 16.747 1.00 32.66 115 LEU A CA 1
ATOM 911 C C . LEU A 1 115 ? 10.690 -15.413 17.242 1.00 32.66 115 LEU A C 1
ATOM 913 O O . LEU A 1 115 ? 11.762 -15.244 16.613 1.00 32.66 115 LEU A O 1
#

Secondary structure (DSSP, 8-state):
---HHHHHHHHHHHHHHTTTHHHHHHHHHHH--HHHHHHHHHTT---HHHHHHHHHHHHHHHHHHHHGGG---HHHHHHHHHHHHHHHHHHHHSSS---S---------------

Foldseek 3Di:
DPDVVVVVLVVLVCVLCVVVCVVLVVLVVLLPDLVVQVVCVVVVNHDPVSVVSNVRNLVSLVVNLVSLVPRPGPSSVVVNVVSVVVNVVVVVVVPPPDPDDDDDDDPPPDDDDDD

Radius of gyration: 17.93 Å; chains: 1; bounding box: 42×48×39 Å

Organism: Escherichia coli (NCBI:txid562)

pLDDT: mean 75.13, std 19.82, range [32.66, 93.19]